Protein AF-A0A522MU71-F1 (afdb_monomer_lite)

Structure (mmCIF, N/CA/C/O backbone):
data_AF-A0A522MU71-F1
#
_entry.id   AF-A0A522MU71-F1
#
loop_
_atom_site.group_PDB
_atom_site.id
_atom_site.type_symbol
_atom_site.label_atom_id
_atom_site.label_alt_id
_atom_site.label_comp_id
_atom_site.label_asym_id
_atom_site.label_entity_id
_atom_site.label_seq_id
_atom_site.pdbx_PDB_ins_code
_atom_site.Cartn_x
_atom_site.Cartn_y
_atom_site.Cartn_z
_atom_site.occupancy
_atom_site.B_iso_or_equiv
_atom_site.auth_seq_id
_atom_site.auth_comp_id
_atom_site.auth_asym_id
_atom_site.auth_atom_id
_atom_site.pdbx_PDB_model_num
ATOM 1 N N . MET A 1 1 ? 50.479 20.591 -9.339 1.00 45.75 1 MET A N 1
ATOM 2 C CA . MET A 1 1 ? 49.170 20.279 -9.949 1.00 45.75 1 MET A CA 1
ATOM 3 C C . MET A 1 1 ? 48.541 19.198 -9.088 1.00 45.75 1 MET A C 1
ATOM 5 O O . MET A 1 1 ? 48.877 18.037 -9.258 1.00 45.75 1 MET A O 1
ATOM 9 N N . ASN A 1 2 ? 47.764 19.585 -8.074 1.00 48.81 2 ASN A N 1
ATOM 10 C CA . ASN A 1 2 ? 47.160 18.626 -7.148 1.00 48.81 2 ASN A CA 1
ATOM 11 C C . ASN A 1 2 ? 45.827 18.180 -7.739 1.00 48.81 2 ASN A C 1
ATOM 13 O O . ASN A 1 2 ? 44.902 18.983 -7.836 1.00 48.81 2 ASN A O 1
ATOM 17 N N . ALA A 1 3 ? 45.764 16.925 -8.176 1.00 53.53 3 ALA A N 1
ATOM 18 C CA . ALA A 1 3 ? 44.516 16.290 -8.558 1.00 53.53 3 ALA A CA 1
ATOM 19 C C . ALA A 1 3 ? 43.610 16.238 -7.320 1.00 53.53 3 ALA A C 1
ATOM 21 O O . ALA A 1 3 ? 43.987 15.677 -6.290 1.00 53.53 3 ALA A O 1
ATOM 22 N N . ALA A 1 4 ? 42.449 16.882 -7.406 1.00 57.47 4 ALA A N 1
ATOM 23 C CA . ALA A 1 4 ? 41.413 16.771 -6.397 1.00 57.47 4 ALA A CA 1
ATOM 24 C C . ALA A 1 4 ? 40.943 15.310 -6.354 1.00 57.47 4 ALA A C 1
ATOM 26 O O . ALA A 1 4 ? 40.462 14.774 -7.347 1.00 57.47 4 ALA A O 1
ATOM 27 N N . SER A 1 5 ? 41.140 14.663 -5.208 1.00 64.12 5 SER A N 1
ATOM 28 C CA . SER A 1 5 ? 40.574 13.355 -4.889 1.00 64.12 5 SER A CA 1
ATOM 29 C C . SER A 1 5 ? 39.049 13.469 -4.898 1.00 64.12 5 SER A C 1
ATOM 31 O O . SER A 1 5 ? 38.486 14.096 -4.002 1.00 64.12 5 SER A O 1
ATOM 33 N N . GLU A 1 6 ? 38.377 12.880 -5.886 1.00 67.81 6 GLU A N 1
ATOM 34 C CA . GLU A 1 6 ? 36.919 12.732 -5.876 1.00 67.81 6 GLU A CA 1
ATOM 35 C C . GLU A 1 6 ? 36.504 11.829 -4.711 1.00 67.81 6 GLU A C 1
ATOM 37 O O . GLU A 1 6 ? 36.775 10.628 -4.686 1.00 67.81 6 GLU A O 1
ATOM 42 N N . THR A 1 7 ? 35.846 12.416 -3.715 1.00 68.69 7 THR A N 1
ATOM 43 C CA . THR A 1 7 ? 35.243 11.672 -2.612 1.00 68.69 7 THR A CA 1
ATOM 44 C C . THR A 1 7 ? 33.993 10.960 -3.128 1.00 68.69 7 THR A C 1
ATOM 46 O O . THR A 1 7 ? 32.898 11.521 -3.116 1.00 68.69 7 THR A O 1
ATOM 49 N N . VAL A 1 8 ? 34.142 9.724 -3.604 1.00 74.75 8 VAL A N 1
ATOM 50 C CA . VAL A 1 8 ? 32.997 8.871 -3.947 1.00 74.75 8 VAL A CA 1
ATOM 51 C C . VAL A 1 8 ? 32.290 8.487 -2.648 1.00 74.75 8 VAL A C 1
ATOM 53 O O . VAL A 1 8 ? 32.881 7.855 -1.770 1.00 74.75 8 VAL A O 1
ATOM 56 N N . ALA A 1 9 ? 31.029 8.900 -2.506 1.00 74.75 9 ALA A N 1
ATOM 57 C CA . ALA A 1 9 ? 30.202 8.504 -1.375 1.00 74.75 9 ALA A CA 1
ATOM 58 C C . ALA A 1 9 ? 30.129 6.966 -1.295 1.00 74.75 9 ALA A C 1
ATOM 60 O O . ALA A 1 9 ? 30.052 6.296 -2.329 1.00 74.75 9 ALA A O 1
ATOM 61 N N . PRO A 1 10 ? 30.163 6.380 -0.088 1.00 81.44 10 PRO A N 1
ATOM 62 C CA . PRO A 1 10 ? 30.166 4.932 0.058 1.00 81.44 10 PRO A CA 1
ATOM 63 C C . PRO A 1 10 ? 28.889 4.323 -0.536 1.00 81.44 10 PRO A C 1
ATOM 65 O O . PRO A 1 10 ? 27.806 4.891 -0.421 1.00 81.44 10 PRO A O 1
ATOM 68 N N . SER A 1 11 ? 29.001 3.143 -1.149 1.00 81.31 11 SER A N 1
ATOM 69 C CA . SER A 1 11 ? 27.921 2.509 -1.925 1.00 81.31 11 SER A CA 1
ATOM 70 C C . SER A 1 11 ? 26.617 2.287 -1.149 1.00 81.31 11 SER A C 1
ATOM 72 O O . SER A 1 11 ? 25.545 2.268 -1.750 1.00 81.31 11 SER A O 1
ATOM 74 N N . PHE A 1 12 ? 26.680 2.162 0.181 1.00 82.94 12 PHE A N 1
ATOM 75 C CA . PHE A 1 12 ? 25.485 2.062 1.020 1.00 82.94 12 PHE A CA 1
ATOM 76 C C . PHE A 1 12 ? 24.671 3.363 1.050 1.00 82.94 12 PHE A C 1
ATOM 78 O O . PHE A 1 12 ? 23.454 3.299 1.169 1.00 82.94 12 PHE A O 1
ATOM 85 N N . ALA A 1 13 ? 25.312 4.528 0.908 1.00 84.75 13 ALA A N 1
ATOM 86 C CA . ALA A 1 13 ? 24.638 5.825 0.912 1.00 84.75 13 ALA A CA 1
ATOM 87 C C . ALA A 1 13 ? 23.824 6.069 -0.371 1.00 84.75 13 ALA A C 1
ATOM 89 O O . ALA A 1 13 ? 22.933 6.909 -0.380 1.00 84.75 13 ALA A O 1
ATOM 90 N N . ALA A 1 14 ? 24.118 5.326 -1.444 1.00 84.25 14 ALA A N 1
ATOM 91 C CA . ALA A 1 14 ? 23.401 5.382 -2.716 1.00 84.25 14 ALA A CA 1
ATOM 92 C C . ALA A 1 14 ? 22.378 4.240 -2.891 1.00 84.25 14 ALA A C 1
ATOM 94 O O . ALA A 1 14 ? 21.752 4.131 -3.945 1.00 84.25 14 ALA A O 1
ATOM 95 N N . ARG A 1 15 ? 22.221 3.354 -1.898 1.00 88.25 15 ARG A N 1
ATOM 96 C CA . ARG A 1 15 ? 21.317 2.202 -1.987 1.00 88.25 15 ARG A CA 1
ATOM 97 C C . ARG A 1 15 ? 19.881 2.628 -1.677 1.00 88.25 15 ARG A C 1
ATOM 99 O O . ARG A 1 15 ? 19.601 3.083 -0.579 1.00 88.25 15 ARG A O 1
ATOM 106 N N . GLU A 1 16 ? 18.961 2.370 -2.601 1.00 88.94 16 GLU A N 1
ATOM 107 C CA . GLU A 1 16 ? 17.518 2.455 -2.341 1.00 88.94 16 GLU A CA 1
ATOM 108 C C . GLU A 1 16 ? 17.035 1.091 -1.811 1.00 88.94 16 GLU A C 1
ATOM 110 O O . GLU A 1 16 ? 17.015 0.092 -2.536 1.00 88.94 16 GLU A O 1
ATOM 115 N N . SER A 1 17 ? 16.724 1.000 -0.516 1.00 91.94 17 SER A N 1
ATOM 116 C CA . SER A 1 17 ? 16.289 -0.257 0.098 1.00 91.94 17 SER A CA 1
ATOM 117 C C . SER A 1 17 ? 14.806 -0.513 -0.162 1.00 91.94 17 SER A C 1
ATOM 119 O O . SER A 1 17 ? 13.951 0.274 0.233 1.00 91.94 17 SER A O 1
ATOM 121 N N . PHE A 1 18 ? 14.464 -1.664 -0.748 1.00 95.12 18 PHE A N 1
ATOM 122 C CA . PHE A 1 18 ? 13.063 -2.019 -1.014 1.00 95.12 18 PHE A CA 1
ATOM 123 C C . PHE A 1 18 ? 12.185 -2.016 0.251 1.00 95.12 18 PHE A C 1
ATOM 125 O O . PHE A 1 18 ? 11.014 -1.642 0.203 1.00 95.12 18 PHE A O 1
ATOM 132 N N . ILE A 1 19 ? 12.742 -2.407 1.402 1.00 95.75 19 ILE A N 1
ATOM 133 C CA . ILE A 1 19 ? 11.999 -2.432 2.671 1.00 95.75 19 ILE A CA 1
ATOM 134 C C . ILE A 1 19 ? 11.767 -1.035 3.262 1.00 95.75 19 ILE A C 1
ATOM 136 O O . ILE A 1 19 ? 10.882 -0.881 4.097 1.00 95.75 19 ILE A O 1
ATOM 140 N N . GLU A 1 20 ? 12.509 -0.022 2.818 1.00 95.38 20 GLU A N 1
ATOM 141 C CA . GLU A 1 20 ? 12.320 1.371 3.245 1.00 95.38 20 GLU A CA 1
ATOM 142 C C . GLU A 1 20 ? 11.231 2.078 2.429 1.00 95.38 20 GLU A C 1
ATOM 144 O O . GLU A 1 20 ? 10.720 3.112 2.846 1.00 95.38 20 GLU A O 1
ATOM 149 N N . LEU A 1 21 ? 10.821 1.489 1.302 1.00 97.31 21 LEU A N 1
ATOM 150 C CA . LEU A 1 21 ? 9.717 1.986 0.491 1.00 97.31 21 LEU A CA 1
ATOM 151 C C . LEU A 1 21 ? 8.370 1.762 1.186 1.00 97.31 21 LEU A C 1
ATOM 153 O O . LEU A 1 21 ? 8.125 0.711 1.792 1.00 97.31 21 LEU A O 1
ATOM 157 N N . THR A 1 22 ? 7.454 2.710 1.004 1.00 97.31 22 THR A N 1
ATOM 158 C CA . THR A 1 22 ? 6.037 2.561 1.357 1.00 97.31 22 THR A CA 1
ATOM 159 C C . THR A 1 22 ? 5.373 1.459 0.527 1.00 97.31 22 THR A C 1
ATOM 161 O O . THR A 1 22 ? 5.836 1.106 -0.558 1.00 97.31 22 THR A O 1
ATOM 164 N N . ALA A 1 23 ? 4.225 0.944 0.976 1.00 97.75 23 ALA A N 1
ATOM 165 C CA . ALA A 1 23 ? 3.466 -0.052 0.211 1.00 97.75 23 ALA A CA 1
ATOM 166 C C . ALA A 1 23 ? 3.142 0.418 -1.224 1.00 97.75 23 ALA A C 1
ATOM 168 O O . ALA A 1 23 ? 3.216 -0.365 -2.172 1.00 97.75 23 ALA A O 1
ATOM 169 N N . ARG A 1 24 ? 2.845 1.713 -1.399 1.00 97.75 24 ARG A N 1
ATOM 170 C CA . ARG A 1 24 ? 2.500 2.300 -2.701 1.00 97.75 24 ARG A CA 1
ATOM 171 C C . ARG A 1 24 ? 3.711 2.422 -3.619 1.00 97.75 24 ARG A C 1
ATOM 173 O O . ARG A 1 24 ? 3.606 2.138 -4.810 1.00 97.75 24 ARG A O 1
ATOM 180 N N . GLU A 1 25 ? 4.860 2.813 -3.079 1.00 97.81 25 GLU A N 1
ATOM 181 C CA . GLU A 1 25 ? 6.118 2.847 -3.832 1.00 97.81 25 GLU A CA 1
ATOM 182 C C . GLU A 1 25 ? 6.557 1.444 -4.238 1.00 97.81 25 GLU A C 1
ATOM 184 O O . GLU A 1 25 ? 6.911 1.241 -5.396 1.00 97.81 25 GLU A O 1
ATOM 189 N N . ARG A 1 26 ? 6.445 0.455 -3.340 1.00 97.81 26 ARG A N 1
ATOM 190 C CA . ARG A 1 26 ? 6.722 -0.952 -3.666 1.00 97.81 26 ARG A CA 1
ATOM 191 C C . ARG A 1 26 ? 5.862 -1.436 -4.828 1.00 97.81 26 ARG A C 1
ATOM 193 O O . ARG A 1 26 ? 6.403 -1.978 -5.784 1.00 97.81 26 ARG A O 1
ATOM 200 N N . ALA A 1 27 ? 4.550 -1.192 -4.787 1.00 97.88 27 ALA A N 1
ATOM 201 C CA . ALA A 1 27 ? 3.645 -1.578 -5.869 1.00 97.88 27 ALA A CA 1
ATOM 202 C C . ALA A 1 27 ? 4.001 -0.894 -7.205 1.00 97.88 27 ALA A C 1
ATOM 204 O O . ALA A 1 27 ? 3.989 -1.542 -8.248 1.00 97.88 27 ALA A O 1
ATOM 205 N N . ARG A 1 28 ? 4.377 0.393 -7.183 1.00 97.44 28 ARG A N 1
ATOM 206 C CA . ARG A 1 28 ? 4.842 1.127 -8.377 1.00 97.44 28 ARG A CA 1
ATOM 207 C C . ARG A 1 28 ? 6.180 0.640 -8.925 1.00 97.44 28 ARG A C 1
ATOM 209 O O . ARG A 1 28 ? 6.385 0.730 -10.126 1.00 97.44 28 ARG A O 1
ATOM 216 N N . ARG A 1 29 ? 7.094 0.196 -8.059 1.00 96.62 29 ARG A N 1
ATOM 217 C CA . ARG A 1 29 ? 8.422 -0.313 -8.440 1.00 96.62 29 ARG A CA 1
ATOM 218 C C . ARG A 1 29 ? 8.383 -1.761 -8.930 1.00 96.62 29 ARG A C 1
ATOM 220 O O . ARG A 1 29 ? 9.281 -2.152 -9.662 1.00 96.62 29 ARG A O 1
ATOM 227 N N . LEU A 1 30 ? 7.395 -2.541 -8.486 1.00 96.81 30 LEU A N 1
ATOM 228 C CA . LEU A 1 30 ? 7.234 -3.944 -8.868 1.00 96.81 30 LEU A CA 1
ATOM 229 C C . LEU A 1 30 ? 6.575 -4.106 -10.242 1.00 96.81 30 LEU A C 1
ATOM 231 O O . LEU A 1 30 ? 6.923 -5.027 -10.968 1.00 96.81 30 LEU A O 1
ATOM 235 N N . LEU A 1 31 ? 5.609 -3.244 -10.567 1.00 98.38 31 LEU A N 1
ATOM 236 C CA . LEU A 1 31 ? 4.908 -3.270 -11.849 1.00 98.38 31 LEU A CA 1
ATOM 237 C C . LEU A 1 31 ? 5.704 -2.537 -12.933 1.00 98.38 31 LEU A C 1
ATOM 239 O O . LEU A 1 31 ? 6.405 -1.562 -12.651 1.00 98.38 31 LEU A O 1
ATOM 243 N N . ASP A 1 32 ? 5.521 -2.960 -14.181 1.00 98.25 32 ASP A N 1
ATOM 244 C CA . ASP A 1 32 ? 6.153 -2.345 -15.343 1.00 98.25 32 ASP A CA 1
ATOM 245 C C . ASP A 1 32 ? 5.836 -0.847 -15.420 1.00 98.25 32 ASP A C 1
ATOM 247 O O . ASP A 1 32 ? 4.705 -0.397 -15.171 1.00 98.25 32 ASP A O 1
ATOM 251 N N . ALA A 1 33 ? 6.842 -0.056 -15.795 1.00 97.56 33 ALA A N 1
ATOM 252 C CA . ALA A 1 33 ? 6.737 1.395 -15.839 1.00 97.56 33 ALA A CA 1
ATOM 253 C C . ALA A 1 33 ? 5.560 1.852 -16.720 1.00 97.56 33 ALA A C 1
ATO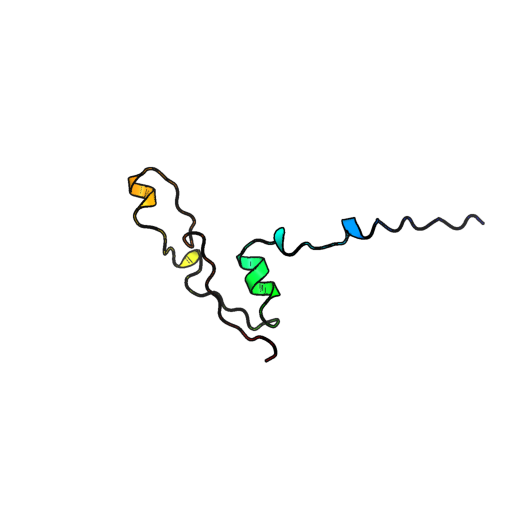M 255 O O . ALA A 1 33 ? 5.398 1.427 -17.859 1.00 97.56 33 ALA A O 1
ATOM 256 N N . GLY A 1 34 ? 4.729 2.747 -16.179 1.00 97.38 34 GLY A N 1
ATOM 257 C CA . GLY A 1 34 ? 3.549 3.273 -16.872 1.00 97.38 34 GLY A CA 1
ATOM 258 C C . GLY A 1 34 ? 2.312 2.367 -16.836 1.00 97.38 34 GLY A C 1
ATOM 259 O O . GLY A 1 34 ? 1.251 2.801 -17.274 1.00 97.38 34 GLY A O 1
ATOM 260 N N . THR A 1 35 ? 2.401 1.155 -16.277 1.00 98.31 35 THR A N 1
ATOM 261 C CA . THR A 1 35 ? 1.258 0.223 -16.211 1.00 98.31 35 THR A CA 1
ATOM 262 C C . THR A 1 35 ? 0.498 0.279 -14.886 1.00 98.31 35 THR A C 1
ATOM 264 O O . THR A 1 35 ? -0.655 -0.149 -14.817 1.00 98.31 35 THR A O 1
ATOM 267 N N . PHE A 1 36 ? 1.114 0.852 -13.845 1.00 98.44 36 PHE A N 1
ATOM 268 C CA . PHE A 1 36 ? 0.508 1.013 -12.526 1.00 98.44 36 PHE A CA 1
ATOM 269 C C . PHE A 1 36 ? -0.805 1.805 -12.600 1.00 98.44 36 PHE A C 1
ATOM 271 O O . PHE A 1 36 ? -0.831 2.989 -12.947 1.00 98.44 36 PHE A O 1
ATOM 278 N N . ARG A 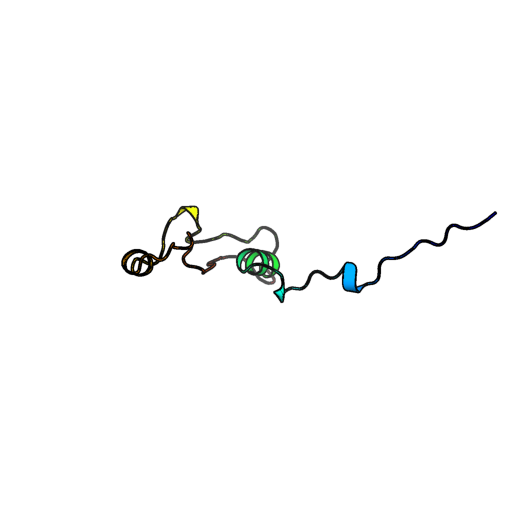1 37 ? -1.894 1.174 -12.163 1.00 98.00 37 ARG A N 1
ATOM 279 C CA . ARG A 1 37 ? -3.178 1.815 -11.880 1.00 98.00 37 ARG A CA 1
ATOM 280 C C . ARG A 1 37 ? -3.678 1.366 -10.513 1.00 98.00 37 ARG A C 1
ATOM 282 O O . ARG A 1 37 ? -3.989 0.195 -10.316 1.00 98.00 37 ARG A O 1
ATOM 289 N N . GLU A 1 38 ? -3.793 2.318 -9.596 1.00 97.75 38 GLU A N 1
ATOM 290 C CA . GLU A 1 38 ? -4.358 2.093 -8.265 1.00 97.75 38 GLU A CA 1
ATOM 291 C C . GLU A 1 38 ? -5.880 1.910 -8.348 1.00 97.75 38 GLU A C 1
ATOM 293 O O . GLU A 1 38 ? -6.561 2.581 -9.130 1.00 97.75 38 GLU A O 1
ATOM 298 N N . LEU A 1 39 ? -6.397 0.964 -7.571 1.00 97.62 39 LEU A N 1
ATOM 299 C CA . LEU A 1 39 ? -7.815 0.676 -7.392 1.00 97.62 39 LEU A CA 1
ATOM 300 C C . LEU A 1 39 ? -8.157 0.940 -5.930 1.00 97.62 39 LEU A C 1
ATOM 302 O O . LEU A 1 39 ? -7.403 0.511 -5.062 1.00 97.62 39 LEU A O 1
ATOM 306 N N . LEU A 1 40 ? -9.299 1.576 -5.664 1.00 96.38 40 LEU A N 1
ATOM 307 C CA . LEU A 1 40 ? -9.722 1.906 -4.298 1.00 96.38 40 LEU A CA 1
ATOM 308 C C . LEU A 1 40 ? -8.648 2.734 -3.570 1.00 96.38 40 LEU A C 1
ATOM 310 O O . LEU A 1 40 ? -8.202 2.397 -2.477 1.00 96.38 40 LEU A O 1
ATOM 314 N N . GLY A 1 41 ? -8.185 3.791 -4.236 1.00 96.31 41 GLY A N 1
ATOM 315 C CA . GLY A 1 41 ? -7.158 4.675 -3.709 1.00 96.31 41 GLY A CA 1
ATOM 316 C C . GLY A 1 41 ? -7.680 5.548 -2.561 1.00 96.31 41 GLY A C 1
ATOM 317 O O . GLY A 1 41 ? -8.876 5.585 -2.271 1.00 96.31 41 GLY A O 1
ATOM 318 N N . PRO A 1 42 ? -6.810 6.358 -1.941 1.00 96.38 42 PRO A N 1
ATOM 319 C CA . PRO A 1 42 ? -7.158 7.147 -0.755 1.00 96.38 42 PRO A CA 1
ATOM 320 C C . PRO A 1 42 ? -8.266 8.186 -1.004 1.00 96.38 42 PRO A C 1
ATOM 322 O O . PRO A 1 42 ? -8.912 8.660 -0.070 1.00 96.38 42 PRO A O 1
ATOM 325 N N . PHE A 1 43 ? -8.509 8.554 -2.265 1.00 96.62 43 PHE A N 1
ATOM 326 C CA . PHE A 1 43 ? -9.576 9.483 -2.640 1.00 96.62 43 PHE A CA 1
ATOM 327 C C . PHE A 1 43 ? -10.950 8.820 -2.769 1.00 96.62 43 PHE A C 1
ATOM 329 O O . PHE A 1 43 ? -11.953 9.530 -2.722 1.00 96.62 43 PHE A O 1
ATOM 336 N N . ASP A 1 44 ? -11.007 7.489 -2.853 1.00 95.94 44 ASP A N 1
ATOM 337 C CA . ASP A 1 44 ? -12.261 6.730 -2.844 1.00 95.94 44 ASP A CA 1
ATOM 338 C C . ASP A 1 44 ? -12.864 6.647 -1.428 1.00 95.94 44 ASP A C 1
ATOM 340 O O . ASP A 1 44 ? -14.049 6.359 -1.275 1.00 95.94 44 ASP A O 1
ATOM 344 N N . ARG A 1 45 ? -12.066 6.959 -0.390 1.00 92.00 45 ARG A N 1
ATOM 345 C CA . ARG A 1 45 ? -12.467 7.016 1.030 1.00 92.00 45 ARG A CA 1
ATOM 346 C C . ARG A 1 45 ? -13.141 5.732 1.529 1.00 92.00 45 ARG A C 1
ATOM 348 O O . ARG A 1 45 ? -14.047 5.783 2.360 1.00 92.00 45 ARG A O 1
ATOM 355 N N . LEU A 1 46 ? -12.680 4.584 1.036 1.00 95.06 46 LEU A N 1
ATOM 356 C CA . LEU A 1 46 ? -13.051 3.279 1.574 1.00 95.06 46 LEU A CA 1
ATOM 357 C C . LEU A 1 46 ? -12.131 2.950 2.749 1.00 95.06 46 LEU A C 1
ATOM 359 O O . LEU A 1 46 ? -10.992 2.537 2.565 1.00 95.06 46 LEU A O 1
ATOM 363 N N . THR A 1 47 ? -12.636 3.171 3.958 1.00 96.44 47 THR A N 1
ATOM 364 C CA . THR A 1 47 ? -11.893 3.001 5.212 1.00 96.44 47 THR A CA 1
ATOM 365 C C . THR A 1 47 ? -12.615 2.038 6.148 1.00 96.44 47 THR A C 1
ATOM 367 O O . THR A 1 47 ? -13.829 1.855 6.025 1.00 96.44 47 THR A O 1
ATOM 370 N N . SER A 1 48 ? -11.913 1.474 7.136 1.00 96.75 48 SER A N 1
ATOM 371 C CA . SER A 1 48 ? -12.544 0.623 8.147 1.00 96.75 48 SER A CA 1
ATOM 372 C C . SER A 1 48 ? -13.714 1.328 8.853 1.00 96.75 48 SER A C 1
ATOM 374 O O . SER A 1 48 ? -13.533 2.403 9.434 1.00 96.75 48 SER A O 1
ATOM 376 N N . PRO A 1 49 ? -14.913 0.715 8.887 1.00 96.50 49 PRO A N 1
ATOM 377 C CA . PRO A 1 49 ? -16.049 1.260 9.626 1.00 96.50 49 PRO A CA 1
ATOM 378 C C . PRO A 1 49 ? -15.910 1.061 11.145 1.00 96.50 49 PRO A C 1
ATOM 380 O O . PRO A 1 49 ? -16.687 1.620 11.916 1.00 96.50 49 PRO A O 1
ATOM 383 N N . TRP A 1 50 ? -14.930 0.268 11.593 1.00 97.50 50 TRP A N 1
ATOM 384 C CA . TRP A 1 50 ? -14.799 -0.166 12.985 1.00 97.50 50 TRP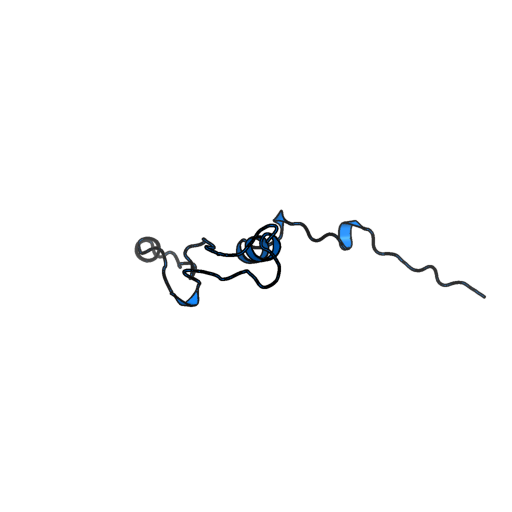 A CA 1
ATOM 385 C C . TRP A 1 50 ? -13.814 0.675 13.800 1.00 97.50 50 TRP A C 1
ATOM 387 O O . TRP A 1 50 ? -13.938 0.750 15.023 1.00 97.50 50 TRP A O 1
ATOM 397 N N . LEU A 1 51 ? -12.824 1.298 13.153 1.00 97.81 51 LEU A N 1
ATOM 398 C CA . LEU A 1 51 ? -11.813 2.115 13.835 1.00 97.81 51 LEU A CA 1
ATOM 399 C C . LEU A 1 51 ? -12.400 3.395 14.463 1.00 97.81 51 LEU A C 1
ATOM 401 O O . LEU A 1 51 ? -12.096 3.658 15.630 1.00 97.81 51 LEU A O 1
ATOM 405 N N . PRO A 1 52 ? -13.305 4.148 13.801 1.00 96.56 52 PRO A N 1
ATOM 406 C CA . PRO A 1 52 ? -13.889 5.345 14.405 1.00 96.56 52 PRO A CA 1
ATOM 407 C C . PRO A 1 52 ? -14.733 5.040 15.648 1.00 96.56 52 PRO A C 1
ATOM 409 O O . PRO A 1 52 ? -14.754 5.840 16.581 1.00 96.56 52 PRO A O 1
ATOM 412 N N . LEU A 1 53 ? -15.371 3.863 15.706 1.00 98.00 53 LEU A N 1
ATOM 413 C CA . LEU A 1 53 ? -16.145 3.410 16.873 1.00 98.00 53 LEU A CA 1
ATOM 414 C C . LEU A 1 53 ? -15.274 3.241 18.128 1.00 98.00 53 LEU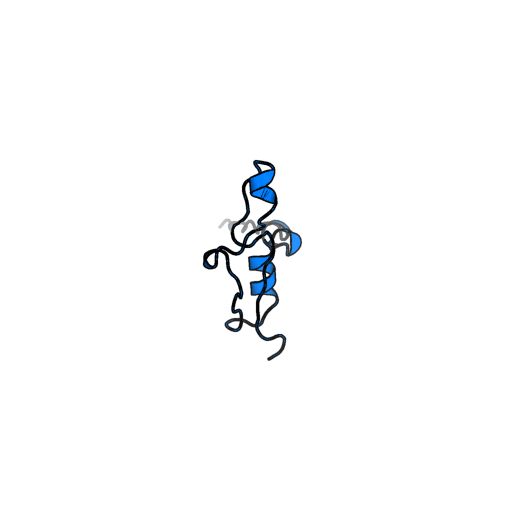 A C 1
ATOM 416 O O . LEU A 1 53 ? -15.784 3.274 19.243 1.00 98.00 53 LEU A O 1
ATOM 420 N N . GLN A 1 54 ? -13.965 3.070 17.941 1.00 98.06 54 GLN A N 1
ATOM 421 C CA . GLN A 1 54 ? -12.967 2.929 19.000 1.00 98.06 54 GLN A CA 1
ATOM 422 C C . GLN A 1 54 ? -12.202 4.239 19.255 1.00 98.06 54 GLN A C 1
ATOM 424 O O . GLN A 1 54 ? -11.248 4.253 20.028 1.00 98.06 54 GLN A O 1
ATOM 429 N N . GLY A 1 55 ? -12.584 5.337 18.592 1.00 97.69 55 GLY A N 1
ATOM 430 C CA . GLY A 1 55 ? -11.857 6.605 18.650 1.00 97.69 55 GLY A CA 1
ATOM 431 C C . GLY A 1 55 ? -10.514 6.588 17.908 1.00 97.69 55 GLY A C 1
ATOM 432 O O . GLY A 1 55 ? -9.660 7.425 18.189 1.00 97.69 55 GLY A O 1
ATOM 433 N N . ILE A 1 56 ? -10.310 5.649 16.975 1.00 98.19 56 ILE A N 1
ATOM 434 C CA . ILE A 1 56 ? -9.077 5.523 16.188 1.00 98.19 56 ILE A CA 1
ATOM 435 C C . ILE A 1 56 ? -9.254 6.212 14.831 1.00 98.19 56 ILE A C 1
ATOM 437 O O . ILE A 1 56 ? -10.227 5.979 14.110 1.00 98.19 56 ILE A O 1
ATOM 441 N N . VAL A 1 57 ? -8.282 7.050 14.464 1.00 96.69 57 VAL A N 1
ATOM 442 C CA . VAL A 1 57 ? -8.241 7.719 13.157 1.00 96.69 57 VAL A CA 1
ATOM 443 C C . VAL A 1 57 ? -7.921 6.700 12.063 1.00 96.69 57 VAL A C 1
ATOM 445 O O . VAL A 1 57 ? -6.952 5.951 12.165 1.00 96.69 57 VAL A O 1
ATOM 448 N N . CYS A 1 58 ? -8.729 6.684 11.005 1.00 96.81 58 CYS A N 1
ATOM 449 C CA . CYS A 1 58 ? -8.522 5.796 9.863 1.00 96.81 58 CYS A CA 1
ATOM 450 C C . CYS A 1 58 ? -7.443 6.322 8.915 1.00 96.81 58 CYS A C 1
ATOM 452 O O . CYS A 1 58 ? -7.360 7.525 8.658 1.00 96.81 58 CYS A O 1
ATOM 454 N N . GLN A 1 59 ? -6.698 5.402 8.303 1.00 96.62 59 GLN A N 1
ATOM 455 C CA . GLN A 1 59 ? -5.983 5.690 7.063 1.00 96.62 59 GLN A CA 1
ATOM 456 C C . GLN A 1 59 ? -6.982 5.696 5.891 1.00 96.62 59 GLN A C 1
ATOM 458 O O . GLN A 1 59 ? -7.938 4.925 5.890 1.00 96.62 59 GLN A O 1
ATOM 463 N N . ALA A 1 60 ? -6.776 6.570 4.903 1.00 95.88 60 ALA A N 1
ATOM 464 C CA . ALA A 1 60 ? -7.746 6.838 3.833 1.00 95.88 60 ALA A CA 1
ATOM 465 C C . ALA A 1 60 ? -7.982 5.675 2.842 1.00 95.88 60 ALA A C 1
ATOM 467 O O . ALA A 1 60 ? -8.984 5.679 2.132 1.00 95.88 60 ALA A O 1
ATOM 468 N N . ASP A 1 61 ? -7.069 4.707 2.801 1.00 96.62 61 ASP A N 1
ATOM 469 C CA . ASP A 1 61 ? -7.070 3.488 1.973 1.00 96.62 61 ASP A CA 1
ATOM 470 C C . ASP A 1 61 ? -7.017 2.211 2.849 1.00 96.62 61 ASP A C 1
ATOM 472 O O . ASP A 1 61 ? -6.575 1.148 2.416 1.00 96.62 61 ASP A O 1
ATOM 476 N N . ASP A 1 62 ? -7.406 2.336 4.123 1.00 96.56 62 ASP A N 1
ATOM 477 C CA . ASP A 1 62 ? -7.432 1.262 5.129 1.00 96.56 62 ASP A CA 1
ATOM 478 C C . ASP A 1 62 ? -6.101 0.510 5.335 1.00 96.56 62 ASP A C 1
ATOM 480 O O . ASP A 1 62 ? -6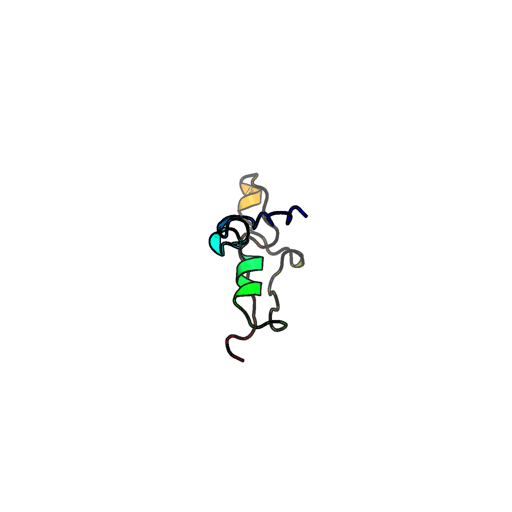.067 -0.615 5.830 1.00 96.56 62 ASP A O 1
ATOM 484 N N . GLY A 1 63 ? -4.973 1.128 4.965 1.00 96.06 63 GLY A N 1
ATOM 485 C CA . GLY A 1 63 ? -3.655 0.510 5.120 1.00 96.06 63 GLY A CA 1
ATOM 486 C C . GLY A 1 63 ? -3.289 -0.487 4.019 1.00 96.06 63 GLY A C 1
ATOM 487 O O . GLY A 1 63 ? -2.252 -1.144 4.130 1.00 96.06 63 GLY A O 1
ATOM 488 N N . ALA A 1 64 ? -4.086 -0.597 2.952 1.00 97.12 64 ALA A N 1
ATOM 489 C CA . ALA A 1 64 ? -3.858 -1.526 1.850 1.00 97.12 64 ALA A CA 1
ATOM 490 C C . ALA A 1 64 ? -3.691 -0.795 0.512 1.00 97.12 64 ALA A C 1
ATOM 492 O O . ALA A 1 64 ? -4.358 0.193 0.228 1.00 97.12 64 ALA A O 1
ATOM 493 N N . ILE A 1 65 ? -2.806 -1.317 -0.341 1.00 98.31 65 ILE A N 1
ATOM 494 C CA . ILE A 1 65 ? -2.625 -0.828 -1.711 1.00 98.31 65 ILE A CA 1
ATOM 495 C C . ILE A 1 65 ? -3.075 -1.915 -2.670 1.00 98.31 65 ILE A C 1
ATOM 497 O O . ILE A 1 65 ? -2.487 -2.996 -2.711 1.00 98.31 65 ILE A O 1
ATOM 501 N N . ILE A 1 66 ? -4.094 -1.607 -3.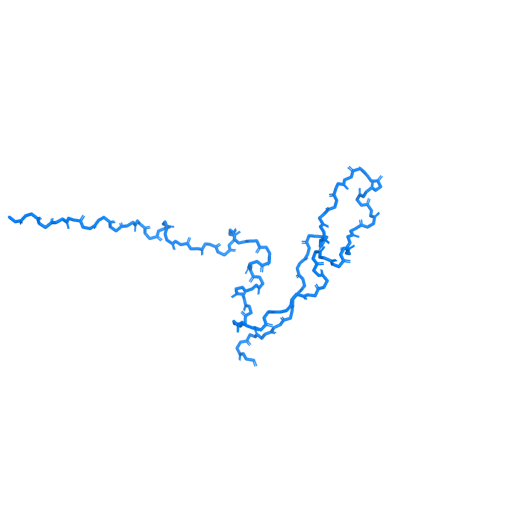467 1.00 97.94 66 ILE A N 1
ATOM 502 C CA . ILE A 1 66 ? -4.588 -2.485 -4.522 1.00 97.94 66 ILE A CA 1
ATOM 503 C C . ILE A 1 66 ? -4.237 -1.820 -5.848 1.00 97.94 66 ILE A C 1
ATOM 505 O O . ILE A 1 66 ? -4.648 -0.697 -6.129 1.00 97.94 66 ILE A O 1
ATOM 509 N N . ALA A 1 67 ? -3.450 -2.498 -6.675 1.00 98.06 67 ALA A N 1
ATOM 510 C CA . ALA A 1 67 ? -3.029 -1.968 -7.962 1.00 98.06 67 ALA A CA 1
ATOM 511 C C . ALA A 1 67 ? -3.072 -3.048 -9.039 1.00 98.06 67 ALA A C 1
ATOM 513 O O . ALA A 1 67 ? -2.879 -4.231 -8.769 1.00 98.06 67 ALA A O 1
ATOM 514 N N . ARG A 1 68 ? -3.312 -2.610 -10.272 1.00 98.00 68 ARG A N 1
ATOM 515 C CA . ARG A 1 68 ? -3.166 -3.412 -11.490 1.00 98.00 68 ARG A CA 1
ATOM 516 C C . ARG A 1 68 ? -2.040 -2.845 -12.347 1.00 98.00 68 ARG A C 1
ATOM 518 O O . ARG A 1 68 ? -1.801 -1.639 -12.313 1.00 98.00 68 ARG A O 1
ATOM 525 N N . GLY A 1 69 ? -1.406 -3.710 -13.121 1.00 98.12 69 GLY A N 1
ATOM 526 C CA . GLY A 1 69 ? -0.340 -3.401 -14.068 1.00 98.12 69 GLY A CA 1
ATOM 527 C C . GLY A 1 69 ? 0.246 -4.698 -14.618 1.00 98.12 69 GLY A C 1
ATOM 528 O O . GLY A 1 69 ? -0.311 -5.769 -14.366 1.00 98.12 69 GLY A O 1
ATOM 529 N N . SER A 1 70 ? 1.346 -4.577 -15.345 1.00 98.38 70 SER A N 1
ATOM 530 C CA . SER A 1 70 ? 2.064 -5.692 -15.963 1.00 98.38 70 SER A CA 1
ATOM 531 C C . SER A 1 70 ? 3.326 -6.051 -15.184 1.00 98.38 70 SER A C 1
ATOM 533 O O . SER A 1 70 ? 3.839 -5.231 -14.419 1.00 98.38 70 SER A O 1
ATOM 535 N N . ILE A 1 71 ? 3.791 -7.284 -15.370 1.00 97.94 71 ILE A N 1
ATOM 536 C CA . ILE A 1 71 ? 5.120 -7.758 -14.977 1.00 97.94 71 ILE A CA 1
ATOM 537 C C . ILE A 1 71 ? 5.626 -8.551 -16.175 1.00 97.94 71 ILE A C 1
ATOM 539 O O . ILE A 1 71 ? 5.013 -9.560 -16.525 1.00 97.94 71 ILE A O 1
ATOM 543 N N . ASP A 1 72 ? 6.721 -8.093 -16.776 1.00 97.19 72 ASP A N 1
ATOM 544 C CA . ASP A 1 72 ? 7.259 -8.651 -18.021 1.00 97.19 72 ASP A CA 1
ATOM 545 C C . ASP A 1 72 ? 6.272 -8.571 -19.214 1.00 97.19 72 ASP A C 1
ATOM 547 O O . ASP A 1 72 ? 6.304 -9.418 -20.114 1.00 97.19 72 ASP A O 1
ATOM 551 N N . GLY A 1 73 ? 5.433 -7.522 -19.260 1.00 83.50 73 GLY A N 1
ATOM 552 C CA . GLY A 1 73 ? 4.495 -7.216 -20.359 1.00 83.50 73 GLY A CA 1
ATOM 553 C C . GLY A 1 73 ? 3.057 -7.693 -20.173 1.00 83.50 73 GLY A C 1
ATOM 554 O O . GLY A 1 73 ? 2.366 -7.795 -21.211 1.00 83.50 73 GLY A O 1
#

Foldseek 3Di:
DDDPDPPDDDPVVVDDDLVVDQPVVNQCVQADHPFKDWDQDLVVQPWDPVQVVVVHDTRSSNSDTDIDHHHPD

Sequence (73 aa):
MNAASETVAPSFAARESFIELTARERARRLLDAGTFRELLGPFDRLTSPWLPLQGIVCQADDGAIIARGSIDG

Secondary structure (DSSP, 8-state):
-------PPPGGGG---GGGS-HHHHHHHHSPTTT-EEES-TTT----SSSGGGTPPPPTTTT--EEE--S--

pLDDT: mean 91.29, std 12.36, range [45.75, 98.44]

Radius of gyration: 20.09 Å; chains: 1; bounding box: 65×29×39 Å